Protein AF-A0A4R0JNR5-F1 (afdb_monomer_lite)

Organism: NCBI:txid1572659

Sequence (84 aa):
MSQVEQMKMQLHGLADQSRQGAASLAGFKQHFEQSSHQVQALIRGTATRADQDIETMLDAAAKSVDQAVQSLQTPLTRPVSSSS

Structure (mmCIF, N/CA/C/O backbone):
data_AF-A0A4R0JNR5-F1
#
_entry.id   AF-A0A4R0JNR5-F1
#
loop_
_atom_site.group_PDB
_atom_site.id
_atom_site.type_symbol
_atom_site.label_atom_id
_atom_site.label_alt_id
_atom_site.label_comp_id
_atom_site.label_asym_id
_atom_site.label_entity_id
_atom_site.label_seq_id
_atom_site.pdbx_PDB_ins_code
_atom_site.Cartn_x
_atom_site.Cartn_y
_atom_site.Cartn_z
_atom_site.occupancy
_atom_site.B_iso_or_equiv
_atom_site.auth_seq_id
_atom_site.auth_comp_id
_atom_site.auth_asym_id
_atom_site.auth_atom_id
_atom_site.pdbx_PDB_model_num
ATOM 1 N N . MET A 1 1 ? -23.805 5.701 33.504 1.00 56.66 1 MET A N 1
ATOM 2 C CA . MET A 1 1 ? -22.697 5.156 32.692 1.00 56.66 1 MET A CA 1
ATOM 3 C C . MET A 1 1 ? -21.395 5.627 33.296 1.00 56.66 1 MET A C 1
ATOM 5 O O . MET A 1 1 ? -21.285 6.806 33.616 1.00 56.66 1 MET A O 1
ATOM 9 N N . SER A 1 2 ? -20.452 4.717 33.513 1.00 87.75 2 SER A N 1
ATOM 10 C CA . SER A 1 2 ? -19.140 5.053 34.076 1.00 87.75 2 SER A CA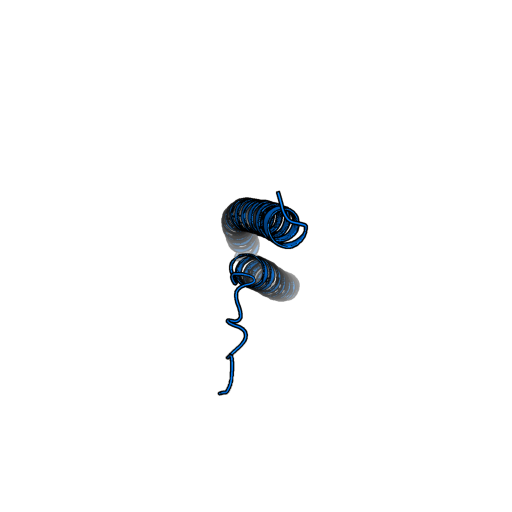 1
ATOM 11 C C . SER A 1 2 ? -18.190 5.600 33.000 1.00 87.75 2 SER A C 1
ATOM 13 O O . SER A 1 2 ? -18.335 5.286 31.818 1.00 87.75 2 SER A O 1
ATOM 15 N N . GLN A 1 3 ? -17.178 6.379 33.399 1.00 84.69 3 GLN A N 1
ATOM 16 C CA . GLN A 1 3 ? -16.106 6.833 32.492 1.00 84.69 3 GLN A CA 1
ATOM 17 C C . GLN A 1 3 ? -15.400 5.662 31.786 1.00 84.69 3 GLN A C 1
ATOM 19 O O . GLN A 1 3 ? -14.987 5.783 30.636 1.00 84.69 3 GLN A O 1
ATOM 24 N N . VAL A 1 4 ? -15.319 4.499 32.440 1.00 86.19 4 VAL A N 1
ATOM 25 C CA . VAL A 1 4 ? -14.731 3.280 31.868 1.00 86.19 4 VAL A CA 1
ATOM 26 C C . VAL A 1 4 ? -15.576 2.739 30.714 1.00 86.19 4 VAL A C 1
ATOM 28 O O . VAL A 1 4 ? -15.031 2.307 29.701 1.00 86.19 4 VAL A O 1
ATOM 31 N N . GLU A 1 5 ? -16.904 2.777 30.831 1.00 82.56 5 GLU A N 1
ATOM 32 C CA . GLU A 1 5 ? -17.806 2.363 29.748 1.00 82.56 5 GLU A CA 1
ATOM 33 C C . GLU A 1 5 ? -17.715 3.309 28.546 1.00 82.56 5 GLU A C 1
ATOM 35 O O . GLU A 1 5 ? -17.657 2.846 27.409 1.00 82.56 5 GLU A O 1
ATOM 40 N N . GLN A 1 6 ? -17.617 4.621 28.786 1.00 84.88 6 GLN A N 1
ATOM 41 C CA . GLN A 1 6 ? -17.407 5.607 27.719 1.00 84.88 6 GLN A CA 1
ATOM 42 C C . GLN A 1 6 ? -16.076 5.384 26.993 1.00 84.88 6 GLN A C 1
ATOM 44 O O . GLN A 1 6 ? -16.043 5.361 25.763 1.00 84.88 6 GLN A O 1
ATOM 49 N N . MET A 1 7 ? -14.996 5.140 27.739 1.00 84.94 7 MET A N 1
ATOM 50 C CA . MET A 1 7 ? -13.678 4.884 27.159 1.00 84.94 7 MET A CA 1
ATOM 51 C C . MET A 1 7 ? -13.648 3.579 26.350 1.00 84.94 7 MET A C 1
ATOM 53 O O . MET A 1 7 ? -13.058 3.536 25.273 1.00 84.94 7 MET A O 1
ATOM 57 N N . LYS A 1 8 ? -14.341 2.526 26.807 1.00 84.31 8 LYS A N 1
ATOM 58 C CA . LYS A 1 8 ? -14.501 1.281 26.036 1.00 84.31 8 LYS A CA 1
ATOM 59 C C . LYS A 1 8 ? -15.218 1.515 24.705 1.00 84.31 8 LYS A C 1
ATOM 61 O O . LYS A 1 8 ? -14.770 0.987 23.691 1.00 84.31 8 LYS A O 1
ATOM 66 N N . MET A 1 9 ? -16.287 2.316 24.688 1.00 85.88 9 MET A N 1
ATOM 67 C CA . MET A 1 9 ? -16.988 2.651 23.441 1.00 85.88 9 MET A CA 1
ATOM 68 C C . MET A 1 9 ? -16.107 3.462 22.482 1.00 85.88 9 MET A C 1
ATOM 70 O O . MET A 1 9 ? -16.084 3.174 21.288 1.00 85.88 9 MET A O 1
ATOM 74 N N . GLN A 1 10 ? -15.336 4.427 22.995 1.00 86.25 10 GLN A N 1
ATOM 75 C CA . GLN A 1 10 ? -14.391 5.207 22.186 1.00 86.25 10 GLN A CA 1
ATOM 76 C C . GLN A 1 10 ? -13.286 4.333 21.580 1.00 86.25 10 GLN A C 1
ATOM 78 O O . GLN A 1 10 ? -12.992 4.452 20.393 1.00 86.25 10 GLN A O 1
ATOM 83 N N . LEU A 1 11 ? -12.709 3.420 22.368 1.00 85.31 11 LEU A N 1
ATOM 84 C CA . LEU A 1 11 ? -11.698 2.474 21.888 1.00 85.31 11 LEU A CA 1
ATOM 85 C C . LEU A 1 11 ? -12.258 1.522 20.830 1.00 85.31 11 LEU A C 1
ATOM 87 O O . LEU A 1 11 ? -11.567 1.219 19.860 1.00 85.31 11 LEU A O 1
ATOM 91 N N . HIS A 1 12 ? -13.504 1.072 20.990 1.00 85.19 12 HIS A N 1
ATOM 92 C CA . HIS A 1 12 ? -14.168 0.247 19.986 1.00 85.19 12 HIS A CA 1
ATOM 93 C C . HIS A 1 12 ? -14.344 1.013 18.668 1.00 85.19 12 HIS A C 1
ATOM 95 O O . HIS A 1 12 ? -13.930 0.521 17.623 1.00 85.19 12 HIS A O 1
ATOM 101 N N . GLY A 1 13 ? -14.840 2.255 18.731 1.00 85.06 13 GLY A N 1
ATOM 102 C CA . GLY A 1 13 ? -14.974 3.117 17.554 1.00 85.06 13 GLY A CA 1
ATOM 103 C C . GLY A 1 13 ? -13.640 3.391 16.855 1.00 85.06 13 GLY A C 1
ATOM 104 O O . GLY A 1 13 ? -13.564 3.318 15.630 1.00 85.06 13 GLY A O 1
ATOM 105 N N . LEU A 1 14 ? -12.568 3.630 17.617 1.00 84.50 14 LEU A N 1
ATOM 106 C CA . LEU A 1 14 ? -11.221 3.801 17.066 1.00 84.50 14 LEU A CA 1
ATOM 107 C C . LEU A 1 14 ? -10.705 2.514 16.400 1.00 84.50 14 LEU A C 1
ATOM 109 O O . LEU A 1 14 ? -10.095 2.568 15.333 1.00 84.50 14 LEU A O 1
ATOM 113 N N . ALA A 1 15 ? -10.968 1.350 16.998 1.00 83.50 15 ALA A N 1
ATOM 114 C CA . ALA A 1 15 ? -10.592 0.063 16.420 1.00 83.50 15 ALA A CA 1
ATOM 115 C C . ALA A 1 15 ? -11.342 -0.220 15.108 1.00 83.50 15 ALA A C 1
ATOM 117 O O . ALA A 1 15 ? -10.737 -0.723 14.160 1.00 83.50 15 ALA A O 1
ATOM 118 N N . ASP A 1 16 ? -12.629 0.122 15.023 1.00 85.44 16 ASP A N 1
ATOM 119 C CA . ASP A 1 16 ? -13.399 0.012 13.781 1.00 85.44 16 ASP A CA 1
ATOM 120 C C . ASP A 1 16 ? -12.895 0.975 12.701 1.00 85.44 16 ASP A C 1
ATOM 122 O O . ASP A 1 16 ? -12.726 0.566 11.552 1.00 85.44 16 ASP A O 1
ATOM 126 N N . GLN A 1 17 ? -12.565 2.219 13.061 1.00 85.56 17 GLN A N 1
ATOM 127 C CA . GLN A 1 17 ? -11.941 3.174 12.138 1.00 85.56 17 GLN A CA 1
ATOM 128 C C . GLN A 1 17 ? -10.595 2.659 11.609 1.00 85.56 17 GLN A C 1
ATOM 130 O O . GLN A 1 17 ? -10.343 2.726 10.406 1.00 85.56 17 GLN A O 1
ATOM 135 N N . SER A 1 18 ? -9.758 2.079 12.477 1.00 84.31 18 SER A N 1
ATOM 136 C CA . SER A 1 18 ? -8.487 1.467 12.069 1.00 84.31 18 SER A CA 1
ATOM 137 C C . SER A 1 18 ? -8.703 0.311 11.091 1.00 84.31 18 SER A C 1
ATOM 139 O O . SER A 1 18 ? -8.028 0.241 10.066 1.00 84.31 18 SER A O 1
ATOM 141 N N . ARG A 1 19 ? -9.687 -0.565 11.345 1.00 84.19 19 ARG A N 1
ATOM 142 C CA . ARG A 1 19 ? -10.029 -1.668 10.429 1.00 84.19 19 ARG A CA 1
ATOM 143 C C . ARG A 1 19 ? -10.541 -1.170 9.078 1.00 84.19 19 ARG A C 1
ATOM 145 O O . ARG A 1 19 ? -10.156 -1.720 8.050 1.00 84.19 19 ARG A O 1
ATOM 152 N N . GLN A 1 20 ? -11.373 -0.130 9.057 1.00 87.81 20 GLN A N 1
ATOM 153 C CA . GLN A 1 20 ? -11.853 0.481 7.810 1.00 87.81 20 GLN A CA 1
ATOM 154 C C . GLN A 1 20 ? -10.710 1.135 7.018 1.00 87.81 20 GLN A C 1
ATOM 156 O O . GLN A 1 20 ? -10.637 0.986 5.794 1.00 87.81 20 GLN A O 1
ATOM 161 N N . GLY A 1 21 ? -9.782 1.800 7.713 1.00 85.94 21 GLY A N 1
ATOM 162 C CA . GLY A 1 21 ? -8.556 2.338 7.123 1.00 85.94 21 GLY A CA 1
ATOM 163 C C . GLY A 1 21 ? -7.671 1.238 6.539 1.00 85.94 21 GLY A C 1
ATOM 164 O O . GLY A 1 21 ? -7.242 1.337 5.391 1.00 85.94 21 GLY A O 1
ATOM 165 N N . ALA A 1 22 ? -7.477 0.145 7.280 1.00 85.06 22 ALA A N 1
ATOM 166 C CA . ALA A 1 22 ? -6.746 -1.028 6.816 1.00 85.06 22 ALA A CA 1
ATOM 167 C C . ALA A 1 22 ? -7.373 -1.661 5.567 1.00 85.06 22 ALA A C 1
ATOM 169 O O . ALA A 1 22 ? -6.652 -2.039 4.648 1.00 85.06 22 ALA A O 1
ATOM 170 N N . ALA A 1 23 ? -8.704 -1.767 5.514 1.00 86.44 23 ALA A N 1
ATOM 171 C CA . ALA A 1 23 ? -9.416 -2.305 4.357 1.00 86.44 23 ALA A CA 1
ATOM 172 C C . ALA A 1 23 ? -9.250 -1.409 3.119 1.00 86.44 23 ALA A C 1
ATOM 174 O O . ALA A 1 23 ? -8.939 -1.904 2.036 1.00 86.44 23 ALA A O 1
ATOM 175 N N . SER A 1 24 ? -9.382 -0.090 3.288 1.00 89.38 24 SER A N 1
ATOM 176 C CA . SER A 1 24 ? -9.144 0.882 2.211 1.00 89.38 24 SER A CA 1
ATOM 177 C C . SER A 1 24 ? -7.705 0.808 1.694 1.00 89.38 24 SER A C 1
ATOM 179 O O . SER A 1 24 ? -7.471 0.802 0.486 1.00 89.38 24 SER A O 1
ATOM 181 N N . LEU A 1 25 ? -6.738 0.695 2.607 1.00 88.44 25 LEU A N 1
ATOM 182 C CA . LEU A 1 25 ? -5.325 0.603 2.263 1.00 88.44 25 LEU A CA 1
ATOM 183 C C . LEU A 1 25 ? -4.971 -0.739 1.604 1.00 88.44 25 LEU A C 1
ATOM 185 O O . LEU A 1 25 ? -4.158 -0.770 0.685 1.00 88.44 25 LEU A O 1
ATOM 189 N N . ALA A 1 26 ? -5.620 -1.835 2.003 1.00 87.44 26 ALA A N 1
ATOM 190 C CA . ALA A 1 26 ? -5.495 -3.123 1.327 1.00 87.44 26 ALA A CA 1
ATOM 191 C C . ALA A 1 26 ? -6.038 -3.061 -0.111 1.00 87.44 26 ALA A C 1
ATOM 193 O O . ALA A 1 26 ? -5.398 -3.575 -1.024 1.00 87.44 26 ALA A O 1
ATOM 194 N N . GLY A 1 27 ? -7.164 -2.374 -0.336 1.00 90.19 27 GLY A N 1
ATOM 195 C CA . GLY A 1 27 ? -7.666 -2.109 -1.687 1.00 90.19 27 GLY A CA 1
ATOM 196 C C . GLY A 1 27 ? -6.678 -1.281 -2.514 1.00 90.19 27 GLY A C 1
ATOM 197 O O . GLY A 1 27 ? -6.340 -1.651 -3.637 1.00 90.19 27 GLY A O 1
ATOM 198 N N . PHE A 1 28 ? -6.134 -0.206 -1.934 1.00 91.19 28 PHE A N 1
ATOM 199 C CA . PHE A 1 28 ? -5.081 0.590 -2.571 1.00 91.19 28 PHE A CA 1
ATOM 200 C C . PHE A 1 28 ? -3.853 -0.257 -2.936 1.00 91.19 28 PHE A C 1
ATOM 202 O O . PHE A 1 28 ? -3.355 -0.140 -4.052 1.00 91.19 28 PHE A O 1
ATOM 209 N N . LYS A 1 29 ? -3.406 -1.150 -2.041 1.00 89.88 29 LYS A N 1
ATOM 210 C CA . LYS A 1 29 ? -2.303 -2.088 -2.298 1.00 89.88 29 LYS A CA 1
ATOM 211 C C . LYS A 1 29 ? -2.558 -2.920 -3.557 1.00 89.88 29 LYS A C 1
ATOM 213 O O . LYS A 1 29 ? -1.688 -2.979 -4.419 1.00 89.88 29 LYS A O 1
ATOM 218 N N . GLN A 1 30 ? -3.747 -3.509 -3.695 1.00 90.31 30 GLN A N 1
ATOM 219 C CA . GLN A 1 30 ? -4.089 -4.315 -4.874 1.00 90.31 30 GLN A CA 1
ATOM 220 C C . GLN A 1 30 ? -4.025 -3.494 -6.170 1.00 90.31 30 GLN A C 1
ATOM 222 O O . GLN A 1 30 ? -3.463 -3.944 -7.169 1.00 90.31 30 GLN A O 1
ATOM 227 N N . HIS A 1 31 ? -4.547 -2.264 -6.152 1.00 92.06 31 HIS A N 1
ATOM 228 C CA . HIS A 1 31 ? -4.461 -1.358 -7.301 1.00 92.06 31 HIS A CA 1
ATOM 229 C C . HIS A 1 31 ? -3.019 -0.939 -7.619 1.00 92.06 31 HIS A C 1
ATOM 231 O O . HIS A 1 31 ? -2.640 -0.845 -8.792 1.00 92.06 31 HIS A O 1
ATOM 237 N N . PHE A 1 32 ? -2.209 -0.702 -6.586 1.00 91.44 32 PHE A N 1
ATOM 238 C CA . PHE A 1 32 ? -0.797 -0.363 -6.721 1.00 91.44 32 PHE A CA 1
ATOM 239 C C . PHE A 1 32 ? 0.001 -1.511 -7.349 1.00 91.44 32 PHE A C 1
ATOM 241 O O . PHE A 1 32 ? 0.764 -1.278 -8.286 1.00 91.44 32 PHE A O 1
ATOM 248 N N . GLU A 1 33 ? -0.207 -2.750 -6.897 1.00 90.56 33 GLU A N 1
ATOM 249 C CA . GLU A 1 33 ? 0.426 -3.949 -7.465 1.00 90.56 33 GLU A CA 1
ATOM 250 C C . GLU A 1 33 ? 0.039 -4.138 -8.936 1.00 90.56 33 GLU A C 1
ATOM 252 O O . GLU A 1 33 ? 0.906 -4.335 -9.788 1.00 90.56 33 GLU A O 1
ATOM 257 N N . GLN A 1 34 ? -1.248 -3.997 -9.267 1.00 91.88 34 GLN A N 1
ATOM 258 C CA . GLN A 1 34 ? -1.723 -4.113 -10.646 1.00 91.88 34 GLN A CA 1
ATOM 259 C C . GLN A 1 34 ? -1.087 -3.056 -11.564 1.00 91.88 34 GLN A C 1
ATOM 261 O O . GLN A 1 34 ? -0.623 -3.380 -12.660 1.00 91.88 34 GLN A O 1
ATOM 266 N N . SER A 1 35 ? -1.016 -1.806 -11.101 1.00 91.50 35 SER A N 1
ATOM 267 C CA . SER A 1 35 ? -0.372 -0.712 -11.839 1.00 91.50 35 SER A CA 1
ATOM 268 C C . SER A 1 35 ? 1.134 -0.943 -11.983 1.00 91.50 35 SER A C 1
ATOM 270 O O . SER A 1 35 ? 1.693 -0.743 -13.059 1.00 91.50 35 SER A O 1
ATOM 272 N N . SER A 1 36 ? 1.789 -1.432 -10.927 1.00 88.94 36 SER A N 1
ATOM 273 C CA . SER A 1 36 ? 3.219 -1.758 -10.932 1.00 88.94 36 SER A CA 1
ATOM 274 C C . SER A 1 36 ? 3.538 -2.850 -11.947 1.00 88.94 36 SER A C 1
ATOM 276 O O . SER A 1 36 ? 4.479 -2.710 -12.724 1.00 88.94 36 SER A O 1
ATOM 278 N N . HIS A 1 37 ? 2.716 -3.899 -12.018 1.00 87.69 37 HIS A N 1
ATOM 279 C CA . HIS A 1 37 ? 2.850 -4.941 -13.034 1.00 87.69 37 HIS A CA 1
ATOM 280 C C . HIS A 1 37 ? 2.659 -4.411 -14.456 1.00 87.69 37 HIS A C 1
ATOM 282 O O . HIS A 1 37 ? 3.367 -4.841 -15.367 1.00 87.69 37 HIS A O 1
ATOM 288 N N . GLN A 1 38 ? 1.741 -3.465 -14.660 1.00 89.56 38 GLN A N 1
ATOM 289 C CA . GLN A 1 38 ? 1.561 -2.832 -15.964 1.00 89.56 38 GLN A CA 1
ATOM 290 C C . GLN A 1 38 ? 2.793 -2.013 -16.365 1.00 89.56 38 GLN A C 1
ATOM 292 O O . GLN A 1 38 ? 3.262 -2.141 -17.494 1.00 89.56 38 GLN A O 1
ATOM 297 N N . VAL A 1 39 ? 3.360 -1.232 -15.440 1.00 87.81 39 VAL A N 1
ATOM 298 C CA . VAL A 1 39 ? 4.612 -0.493 -15.673 1.00 87.81 39 VAL A CA 1
ATO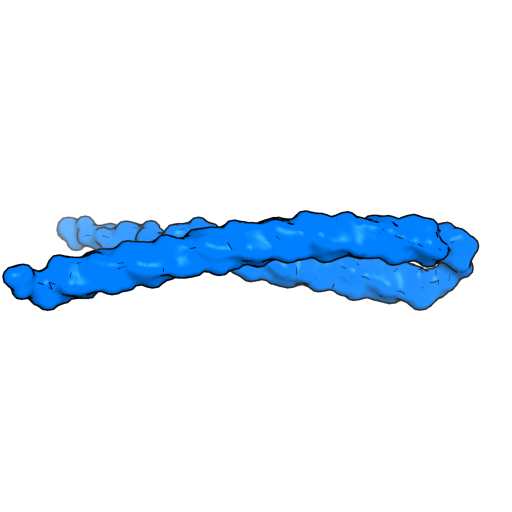M 299 C C . VAL A 1 39 ? 5.750 -1.461 -15.998 1.00 87.81 39 VAL A C 1
ATOM 301 O O . VAL A 1 39 ? 6.412 -1.285 -17.015 1.00 87.81 39 VAL A O 1
ATOM 304 N N . GLN A 1 40 ? 5.916 -2.532 -15.217 1.00 83.62 40 GLN A N 1
ATOM 305 C CA . GLN A 1 40 ? 6.911 -3.583 -15.468 1.00 83.62 40 GLN A CA 1
ATOM 306 C C . GLN A 1 40 ? 6.761 -4.222 -16.855 1.00 83.62 40 GLN A C 1
ATOM 308 O O . GLN A 1 40 ? 7.749 -4.454 -17.549 1.00 83.62 40 GLN A O 1
ATOM 313 N N . ALA A 1 41 ? 5.530 -4.492 -17.291 1.00 85.38 41 ALA A N 1
ATOM 314 C CA . ALA A 1 41 ? 5.268 -5.054 -18.613 1.00 85.38 41 ALA A CA 1
ATOM 315 C C . ALA A 1 41 ? 5.639 -4.085 -19.748 1.00 85.38 41 ALA A C 1
ATOM 317 O O . ALA A 1 41 ? 6.121 -4.532 -20.788 1.00 85.38 41 ALA A O 1
ATOM 318 N N . LEU A 1 42 ? 5.448 -2.776 -19.545 1.00 85.19 42 LEU A N 1
ATOM 319 C CA . LEU A 1 42 ? 5.811 -1.741 -20.517 1.00 85.19 42 LEU A CA 1
ATOM 320 C C . LEU A 1 42 ? 7.330 -1.544 -20.617 1.00 85.19 42 LEU A C 1
ATOM 322 O O . LEU A 1 42 ? 7.845 -1.365 -21.718 1.00 85.19 42 LEU A O 1
ATOM 326 N N . ILE A 1 43 ? 8.047 -1.611 -19.491 1.00 82.19 43 ILE A N 1
ATOM 327 C CA . ILE A 1 43 ? 9.500 -1.372 -19.435 1.00 82.19 43 ILE A CA 1
ATOM 328 C C . ILE A 1 43 ? 10.344 -2.627 -19.707 1.00 82.19 43 ILE A C 1
ATOM 330 O O . ILE A 1 43 ? 11.512 -2.524 -20.064 1.00 82.19 43 ILE A O 1
ATOM 334 N N . ARG A 1 44 ? 9.775 -3.839 -19.617 1.00 69.00 44 ARG A N 1
ATOM 335 C CA . ARG A 1 44 ? 10.504 -5.095 -19.907 1.00 69.00 44 ARG A CA 1
ATOM 336 C C . ARG A 1 44 ? 11.114 -5.171 -21.310 1.00 69.00 44 ARG A C 1
ATOM 338 O O . ARG A 1 44 ? 11.961 -6.029 -21.546 1.00 69.00 44 ARG A O 1
ATOM 345 N N . GLY A 1 45 ? 10.693 -4.314 -22.239 1.00 65.38 45 GLY A N 1
ATOM 346 C CA . GLY A 1 45 ? 11.237 -4.256 -23.595 1.00 65.38 45 GLY A CA 1
ATOM 347 C C . GLY A 1 45 ? 12.544 -3.470 -23.738 1.00 65.38 45 GLY A C 1
ATOM 348 O O . GLY A 1 45 ? 13.229 -3.649 -24.742 1.00 65.38 45 GLY A O 1
ATOM 349 N N . THR A 1 46 ? 12.904 -2.609 -22.779 1.00 68.00 46 THR A N 1
ATOM 350 C CA . THR A 1 46 ? 13.977 -1.613 -22.964 1.00 68.00 46 THR A CA 1
ATOM 351 C C . THR A 1 46 ? 15.329 -1.998 -22.357 1.00 68.00 46 THR A C 1
ATOM 353 O O . THR A 1 46 ? 16.337 -1.405 -22.738 1.00 68.00 46 THR A O 1
ATOM 356 N N . ALA A 1 47 ? 15.388 -3.040 -21.512 1.00 64.44 47 ALA A N 1
ATOM 357 C CA . ALA A 1 47 ? 16.613 -3.587 -20.898 1.00 64.44 47 ALA A CA 1
ATOM 358 C C . ALA A 1 47 ? 17.571 -2.510 -20.343 1.00 64.44 47 ALA A C 1
ATOM 360 O O . ALA A 1 47 ? 18.795 -2.664 -20.353 1.00 64.44 47 ALA A O 1
ATOM 361 N N . THR A 1 48 ? 17.013 -1.396 -19.873 1.00 79.44 48 THR A N 1
ATOM 362 C CA . THR A 1 48 ? 17.765 -0.229 -19.423 1.00 79.44 48 THR A CA 1
ATOM 363 C C . THR A 1 48 ? 17.943 -0.245 -17.913 1.00 79.44 48 THR A C 1
ATOM 365 O O . THR A 1 48 ? 17.113 -0.754 -17.167 1.00 79.44 48 THR A O 1
ATOM 368 N N . ARG A 1 49 ? 19.024 0.378 -17.428 1.00 80.88 49 ARG A N 1
ATOM 369 C CA . ARG A 1 49 ? 19.279 0.530 -15.985 1.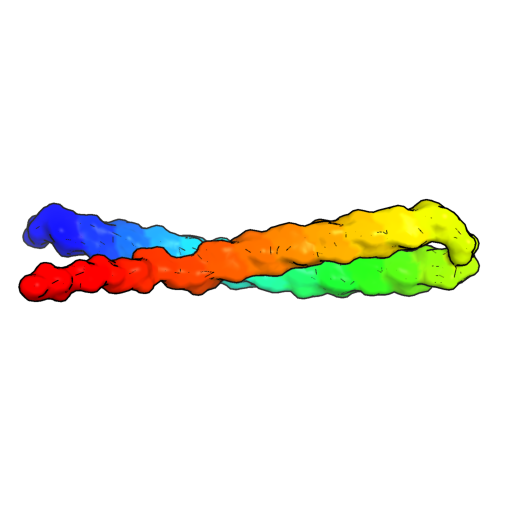00 80.88 49 ARG A CA 1
ATOM 370 C C . ARG A 1 49 ? 18.150 1.281 -15.265 1.00 80.88 49 ARG A C 1
ATOM 372 O O . ARG A 1 49 ? 17.837 0.956 -14.129 1.00 80.88 49 ARG A O 1
ATOM 379 N N . ALA A 1 50 ? 17.493 2.206 -15.967 1.00 82.56 50 ALA A N 1
ATOM 380 C CA . ALA A 1 50 ? 16.301 2.895 -15.483 1.00 82.56 50 ALA A CA 1
ATOM 381 C C . ALA A 1 50 ? 15.143 1.931 -15.166 1.00 82.56 50 ALA A C 1
ATOM 383 O O . ALA A 1 50 ? 14.428 2.151 -14.196 1.00 82.56 50 ALA A O 1
ATOM 384 N N . ASP A 1 51 ? 14.990 0.841 -15.924 1.00 83.62 51 ASP A N 1
ATOM 385 C CA . ASP A 1 51 ? 13.921 -0.139 -15.704 1.00 83.62 51 ASP A CA 1
ATOM 386 C C . ASP A 1 51 ? 14.152 -0.901 -14.393 1.00 83.62 51 ASP A C 1
ATOM 388 O O . ASP A 1 51 ? 13.221 -1.112 -13.621 1.00 83.62 51 ASP A O 1
ATOM 392 N N . GLN A 1 52 ? 15.415 -1.230 -14.099 1.00 82.06 52 GLN A N 1
ATOM 393 C CA . GLN A 1 52 ? 15.821 -1.863 -12.839 1.00 82.06 52 GLN A CA 1
ATOM 394 C C . GLN A 1 52 ? 15.609 -0.934 -11.635 1.00 82.06 52 GLN A C 1
ATOM 396 O O . GLN A 1 52 ? 15.148 -1.379 -10.580 1.00 82.06 52 GLN A O 1
ATOM 401 N N . ASP A 1 53 ? 15.921 0.357 -11.78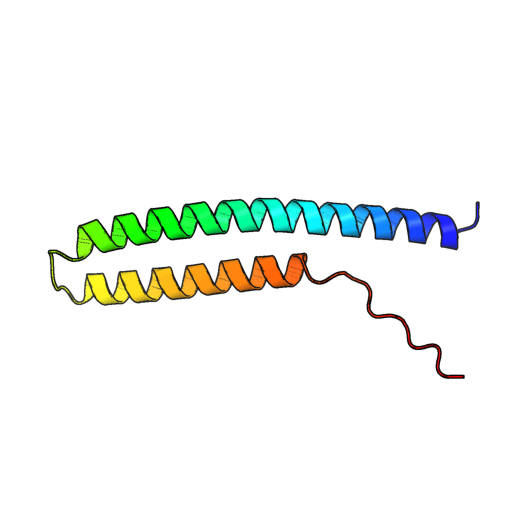3 1.00 87.56 53 ASP A N 1
ATOM 402 C CA . ASP A 1 53 ? 15.641 1.370 -10.759 1.00 87.56 53 ASP A CA 1
ATOM 403 C C . ASP A 1 53 ? 14.130 1.496 -10.508 1.00 87.56 53 ASP A C 1
ATOM 405 O O . ASP A 1 53 ? 13.693 1.486 -9.356 1.00 87.56 53 ASP A O 1
ATOM 409 N N . ILE A 1 54 ? 13.316 1.533 -11.569 1.00 86.81 54 ILE A N 1
ATOM 410 C CA . ILE A 1 54 ? 11.851 1.594 -11.467 1.00 86.81 54 ILE A CA 1
ATOM 411 C C . ILE A 1 54 ? 11.301 0.344 -10.772 1.00 86.81 54 ILE A C 1
ATOM 413 O O . ILE A 1 54 ? 10.504 0.472 -9.845 1.00 86.81 54 ILE A O 1
ATOM 417 N N . GLU A 1 55 ? 11.738 -0.857 -11.160 1.00 85.81 55 GLU A N 1
ATOM 418 C CA . GLU A 1 55 ? 11.336 -2.105 -10.499 1.00 85.81 55 GLU A CA 1
ATOM 419 C C . GLU A 1 55 ? 11.663 -2.089 -9.003 1.00 85.81 55 GLU A C 1
ATOM 421 O O . GLU A 1 55 ? 10.810 -2.426 -8.179 1.00 85.81 55 GLU A O 1
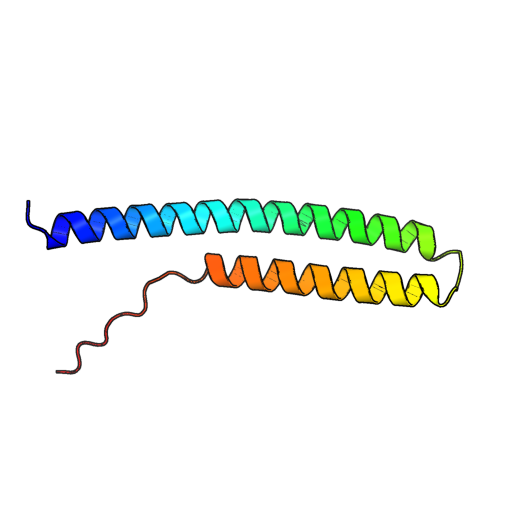ATOM 426 N N . THR A 1 56 ? 12.863 -1.627 -8.648 1.00 88.75 56 THR A N 1
ATOM 427 C CA . THR A 1 56 ? 13.310 -1.525 -7.254 1.00 88.75 56 THR A CA 1
ATOM 428 C C . THR A 1 56 ? 12.461 -0.530 -6.461 1.00 88.75 56 THR A C 1
ATOM 430 O O . THR A 1 56 ? 12.062 -0.815 -5.330 1.00 88.75 56 THR A O 1
ATOM 433 N N . MET A 1 57 ? 12.147 0.632 -7.043 1.00 89.69 57 MET A N 1
ATOM 434 C CA . MET A 1 57 ? 11.301 1.640 -6.396 1.00 89.69 57 MET A CA 1
ATOM 435 C C . MET A 1 57 ? 9.865 1.146 -6.200 1.00 89.69 57 MET A C 1
ATOM 437 O O . MET A 1 57 ? 9.291 1.353 -5.130 1.00 89.69 57 MET A O 1
ATOM 441 N N . LEU A 1 58 ? 9.292 0.475 -7.203 1.00 89.69 58 LEU A N 1
ATOM 442 C CA . LEU A 1 58 ? 7.940 -0.080 -7.123 1.00 89.69 58 LEU A CA 1
ATOM 443 C C . LEU A 1 58 ? 7.849 -1.188 -6.064 1.00 89.69 58 LEU A C 1
ATOM 445 O O . LEU A 1 58 ? 6.901 -1.201 -5.282 1.00 89.69 58 LEU A O 1
ATOM 449 N N . ASP A 1 59 ? 8.850 -2.067 -5.973 1.00 88.25 59 ASP A N 1
ATOM 450 C CA . ASP A 1 59 ? 8.919 -3.106 -4.936 1.00 88.25 59 ASP A CA 1
ATOM 451 C C . ASP A 1 59 ? 9.036 -2.509 -3.521 1.00 88.25 59 ASP A C 1
ATOM 453 O O . ASP A 1 59 ? 8.310 -2.907 -2.603 1.00 88.25 59 ASP A O 1
ATOM 457 N N . ALA A 1 60 ? 9.892 -1.499 -3.339 1.00 90.38 60 ALA A N 1
ATOM 458 C CA . ALA A 1 60 ? 10.035 -0.807 -2.059 1.00 90.38 60 ALA A CA 1
ATOM 459 C C . ALA A 1 60 ? 8.730 -0.113 -1.629 1.00 90.38 60 ALA A C 1
ATOM 461 O O . ALA A 1 60 ? 8.327 -0.197 -0.464 1.00 90.38 60 ALA A O 1
ATOM 462 N N . ALA A 1 61 ? 8.039 0.532 -2.571 1.00 88.56 61 ALA A N 1
ATOM 463 C CA . ALA A 1 61 ? 6.745 1.154 -2.324 1.00 88.56 61 ALA A CA 1
ATOM 464 C C . ALA A 1 61 ? 5.667 0.114 -1.967 1.00 88.56 61 ALA A C 1
ATOM 466 O O . ALA A 1 61 ? 4.950 0.307 -0.984 1.00 88.56 61 ALA A O 1
ATOM 467 N N . ALA A 1 62 ? 5.601 -1.018 -2.679 1.00 87.75 62 ALA A N 1
ATOM 468 C CA . ALA A 1 62 ? 4.669 -2.106 -2.369 1.00 87.75 62 ALA A CA 1
ATOM 469 C C . ALA A 1 62 ? 4.864 -2.635 -0.939 1.00 87.75 62 ALA A C 1
ATOM 471 O O . ALA A 1 62 ? 3.895 -2.789 -0.191 1.00 87.75 62 ALA A O 1
ATOM 472 N N . LYS A 1 63 ? 6.120 -2.840 -0.523 1.00 90.31 63 LYS A N 1
ATOM 473 C CA . LYS A 1 63 ? 6.465 -3.262 0.844 1.00 90.31 63 LYS A CA 1
ATOM 474 C C . LYS A 1 63 ? 6.037 -2.243 1.896 1.00 90.31 63 LYS A C 1
ATOM 476 O O . LYS A 1 63 ? 5.513 -2.631 2.937 1.00 90.31 63 LYS A O 1
ATOM 481 N N . SER A 1 64 ? 6.233 -0.952 1.632 1.00 90.06 64 SER A N 1
ATOM 482 C CA . SER A 1 64 ? 5.817 0.109 2.555 1.00 90.06 64 SER A CA 1
ATOM 483 C C . SER A 1 64 ? 4.297 0.128 2.752 1.00 90.06 64 SER A C 1
ATOM 485 O O . SER A 1 64 ? 3.821 0.220 3.886 1.00 90.06 64 SER A O 1
ATOM 487 N N . VAL A 1 65 ? 3.531 -0.038 1.669 1.00 87.81 65 VAL A N 1
ATOM 488 C CA . VAL A 1 65 ? 2.066 -0.134 1.730 1.00 87.81 65 VAL A CA 1
ATOM 489 C C . VAL A 1 65 ? 1.633 -1.381 2.504 1.00 87.81 65 VAL A C 1
ATOM 491 O O . VAL A 1 65 ? 0.757 -1.287 3.362 1.00 87.81 65 VAL A O 1
ATOM 494 N N . ASP A 1 66 ? 2.264 -2.532 2.261 1.00 87.88 66 ASP A N 1
ATOM 495 C CA . ASP A 1 66 ? 1.961 -3.775 2.978 1.00 87.88 66 ASP A CA 1
ATOM 496 C C . ASP A 1 66 ? 2.183 -3.641 4.494 1.00 87.88 66 ASP A C 1
ATOM 498 O O . ASP A 1 66 ? 1.294 -3.963 5.285 1.00 87.88 66 ASP A O 1
ATOM 502 N N . GLN A 1 67 ? 3.313 -3.061 4.912 1.00 88.12 67 GLN A N 1
ATOM 503 C CA . GLN A 1 67 ? 3.599 -2.799 6.327 1.00 88.12 67 GLN A CA 1
ATOM 504 C C . GLN A 1 67 ? 2.567 -1.872 6.976 1.00 88.12 67 GLN A C 1
ATOM 506 O O . GLN A 1 67 ? 2.160 -2.091 8.122 1.00 88.12 67 GLN A O 1
ATOM 511 N N . ALA A 1 68 ? 2.119 -0.843 6.257 1.00 85.88 68 ALA A N 1
ATOM 512 C CA . ALA A 1 68 ? 1.091 0.061 6.753 1.00 85.88 68 ALA A CA 1
ATOM 513 C C . ALA A 1 68 ? -0.268 -0.649 6.912 1.00 85.88 68 ALA A C 1
ATOM 515 O O . ALA A 1 68 ? -0.936 -0.456 7.929 1.00 85.88 68 ALA A O 1
ATOM 516 N N . VAL A 1 69 ? -0.646 -1.540 5.985 1.00 86.12 69 VAL A N 1
ATOM 517 C CA . VAL A 1 69 ? -1.853 -2.378 6.122 1.00 86.12 69 VAL A CA 1
ATOM 518 C C . VAL A 1 69 ? -1.749 -3.266 7.359 1.00 86.12 69 VAL A C 1
ATOM 520 O O . VAL A 1 69 ? -2.651 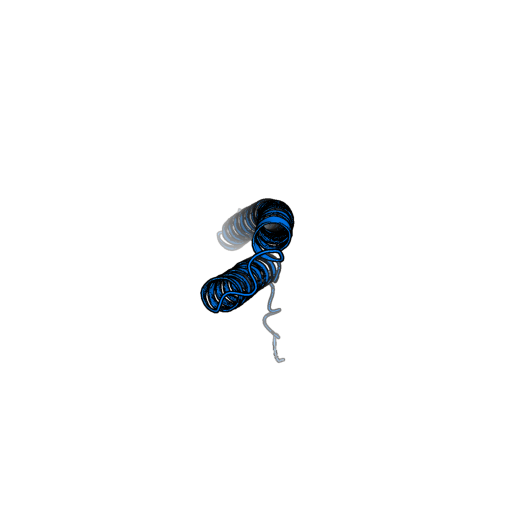-3.253 8.195 1.00 86.12 69 VAL A O 1
ATOM 523 N N . GLN A 1 70 ? -0.639 -3.988 7.525 1.00 84.88 70 GLN A N 1
ATOM 524 C CA . GLN A 1 70 ? -0.422 -4.870 8.677 1.00 84.88 70 GLN A CA 1
ATOM 525 C C . GLN A 1 70 ? -0.470 -4.111 10.014 1.00 84.88 70 GLN A C 1
ATOM 527 O O . GLN A 1 70 ? -1.052 -4.589 10.993 1.00 84.88 70 GLN A O 1
ATOM 532 N N . SER A 1 71 ? 0.090 -2.900 10.050 1.00 83.38 71 SER A N 1
ATOM 533 C CA . SER A 1 71 ? 0.091 -2.046 11.245 1.00 83.38 71 SER A CA 1
ATOM 534 C C . SER A 1 71 ? -1.323 -1.632 11.660 1.00 83.38 71 SER A C 1
ATOM 536 O O . SER A 1 71 ? -1.623 -1.582 12.849 1.00 83.38 71 SER A O 1
ATOM 538 N N . LEU A 1 72 ? -2.208 -1.386 10.688 1.00 77.44 72 LEU A N 1
ATOM 539 C CA . LEU A 1 72 ? -3.603 -1.000 10.928 1.00 77.44 72 LEU A CA 1
ATOM 540 C C . LEU A 1 72 ? -4.530 -2.198 11.195 1.00 77.44 72 LEU A C 1
ATOM 542 O O . LEU A 1 72 ? -5.571 -2.035 11.837 1.00 77.44 72 LEU A O 1
ATOM 546 N N . GLN A 1 73 ? -4.166 -3.388 10.703 1.00 75.31 73 GLN A N 1
ATOM 547 C CA . GLN A 1 73 ? -4.872 -4.649 10.965 1.00 75.31 73 GLN A CA 1
ATOM 548 C C . GLN A 1 73 ? -4.535 -5.246 12.328 1.00 75.31 73 GLN A C 1
ATOM 550 O O . GLN A 1 73 ? -5.344 -6.003 12.867 1.00 75.31 73 GLN A O 1
ATOM 555 N N . THR A 1 74 ? -3.367 -4.919 12.888 1.00 67.38 74 THR A N 1
ATOM 556 C CA . THR A 1 74 ? -2.992 -5.371 14.227 1.00 67.38 74 THR A CA 1
ATOM 557 C C . THR A 1 74 ? -3.987 -4.781 15.226 1.00 67.38 74 THR A C 1
ATOM 559 O O . THR A 1 74 ? -4.038 -3.560 15.395 1.00 67.38 74 THR A O 1
ATOM 562 N N . PRO A 1 75 ? -4.819 -5.604 15.885 1.00 54.84 75 PRO A N 1
ATOM 563 C CA . PRO A 1 75 ? -5.798 -5.081 16.814 1.00 54.84 75 PRO A CA 1
ATOM 564 C C . PRO A 1 75 ? -5.059 -4.410 17.973 1.00 54.84 75 PRO A C 1
ATOM 566 O O . PRO A 1 75 ? -4.099 -4.961 18.517 1.00 54.84 75 PRO A O 1
ATOM 569 N N . LEU A 1 76 ? -5.533 -3.230 18.385 1.00 55.66 76 LEU A N 1
ATOM 570 C CA . LEU A 1 76 ? -5.061 -2.493 19.564 1.00 55.66 76 LEU A CA 1
ATOM 571 C C . LEU A 1 76 ? -5.460 -3.206 20.879 1.00 55.66 76 LEU A C 1
ATOM 573 O O . LEU A 1 76 ? -5.906 -2.592 21.842 1.00 55.66 76 LEU A O 1
ATOM 577 N N . THR A 1 77 ? -5.347 -4.530 20.909 1.00 50.28 77 THR A N 1
ATOM 578 C CA . THR A 1 77 ? -5.647 -5.411 22.029 1.00 50.28 77 THR A CA 1
ATOM 579 C C . THR A 1 77 ? -4.383 -6.186 22.368 1.00 50.28 77 THR A C 1
ATOM 581 O O . THR A 1 77 ? -4.294 -7.392 22.149 1.00 50.28 77 THR A O 1
ATOM 584 N N . ARG A 1 78 ? -3.387 -5.505 22.942 1.00 48.03 78 ARG A N 1
ATOM 585 C CA . ARG A 1 78 ? -2.548 -6.204 23.919 1.00 48.03 78 ARG A CA 1
ATOM 586 C C . ARG A 1 78 ? -3.447 -6.433 25.133 1.00 48.03 78 ARG A C 1
ATOM 588 O O . ARG A 1 78 ? -3.886 -5.439 25.715 1.00 48.03 78 ARG A O 1
ATOM 595 N N . PRO A 1 79 ? -3.768 -7.682 25.516 1.00 45.47 79 PRO A N 1
ATOM 596 C CA . PRO A 1 79 ? -4.329 -7.905 26.833 1.00 45.47 79 PRO A CA 1
ATOM 597 C C . PRO A 1 79 ? -3.303 -7.355 27.821 1.00 45.47 79 PRO A C 1
ATOM 599 O O . PRO A 1 79 ? -2.126 -7.720 27.784 1.00 45.47 79 PRO A O 1
ATOM 602 N N . VAL A 1 80 ? -3.721 -6.413 28.661 1.00 55.38 80 VAL A N 1
ATOM 603 C CA . VAL A 1 80 ? -2.986 -6.133 29.887 1.00 55.38 80 VAL A CA 1
ATOM 604 C C . VAL A 1 80 ? -2.999 -7.445 30.658 1.00 55.38 80 VAL A C 1
ATOM 606 O O . VAL A 1 80 ? -4.028 -7.837 31.202 1.00 55.38 80 VAL A O 1
ATOM 609 N N . SER A 1 81 ? -1.895 -8.191 30.605 1.00 49.56 81 SER A N 1
ATOM 610 C CA . SER A 1 81 ? -1.681 -9.314 31.505 1.00 49.56 81 SER A CA 1
ATOM 611 C C . SER A 1 81 ? -1.778 -8.748 32.915 1.00 49.56 81 SER A C 1
ATOM 613 O O . SER A 1 81 ? -0.864 -8.091 33.405 1.00 49.56 81 SER A O 1
ATOM 615 N N . SER A 1 82 ? -2.945 -8.943 33.520 1.00 53.31 82 SER A N 1
ATOM 616 C CA . SER A 1 82 ? -3.170 -8.854 34.950 1.00 53.31 82 SER A CA 1
ATOM 617 C C . SER A 1 82 ? -2.332 -9.963 35.577 1.00 53.31 82 SER A C 1
ATOM 619 O O . SER A 1 82 ? -2.823 -11.074 35.778 1.00 53.31 82 SER A O 1
ATOM 621 N N . SER A 1 83 ? -1.051 -9.691 35.812 1.00 53.75 83 SER A N 1
ATOM 622 C CA . SER A 1 83 ? -0.230 -10.529 36.678 1.00 53.75 83 SER A CA 1
ATOM 623 C C . SER A 1 83 ? -0.803 -10.423 38.090 1.00 53.75 83 SER A C 1
ATOM 625 O O . SER A 1 83 ? -0.836 -9.334 38.665 1.00 53.75 83 SER A O 1
ATOM 627 N N . SER A 1 84 ? -1.348 -11.548 38.555 1.00 46.94 84 SER A N 1
ATOM 628 C CA . SER A 1 84 ? -1.741 -11.807 39.943 1.00 46.94 84 SER A CA 1
ATOM 629 C C . SER A 1 84 ? -0.536 -11.843 40.874 1.00 46.94 84 SER A C 1
ATOM 631 O O . SER A 1 84 ? 0.577 -12.129 40.374 1.00 46.94 84 SER A O 1
#

Radius of gyration: 20.15 Å; chains: 1; bounding box: 42×19×64 Å

Secondary structure (DSSP, 8-state):
--HHHHHHHHHHHHHHHHHHHHHHHHHHHHHHHHHHHHHHHHHTTT--HHHHHHHHHHHHHHHHHHHHHHHHHS-S--------

pLDDT: mean 80.76, std 12.59, range [45.47, 92.06]

Foldseek 3Di:
DDPVVVVVVVLVVVLVVLLVVLVVLVVVLVVLVVVLVVLLVVCVVPPDPVSVVSNVVSVVVSVVSVVSSVVSPPGPDPPPPPDD